Protein AF-A0A101GHA7-F1 (afdb_monomer)

Nearest PDB structures (foldseek):
  8k1t-assembly1_I  TM=8.245E-01  e=1.378E-04  Bacillus subtilis
  7zp9-assembly1_M  TM=7.687E-01  e=1.095E-04  Vibrio alginolyticus
  8k1s-assembly1_I  TM=8.436E-01  e=4.350E-04  Bacillus subtilis
  7zpo-assembly1_M  TM=7.696E-01  e=2.182E-04  Vibrio alginolyticus
  7zp9-assembly1_I  TM=7.724E-01  e=6.505E-04  Vibrio alginolyticus

Structure (mmCIF, N/CA/C/O backbone):
data_AF-A0A101GHA7-F1
#
_entry.id   AF-A0A101GHA7-F1
#
loop_
_atom_site.group_PDB
_atom_site.id
_atom_site.type_symbol
_atom_site.label_atom_id
_atom_site.label_alt_id
_atom_site.label_comp_id
_atom_site.label_asym_id
_atom_site.label_entity_id
_atom_site.label_seq_id
_atom_site.pdbx_PDB_ins_code
_atom_site.Cartn_x
_atom_site.Cartn_y
_atom_site.Cartn_z
_atom_site.occupancy
_atom_site.B_iso_or_equiv
_atom_site.auth_seq_id
_atom_site.auth_comp_id
_atom_site.auth_asym_id
_atom_site.auth_atom_id
_atom_site.pdbx_PDB_model_num
ATOM 1 N N . GLY A 1 1 ? 11.854 9.761 -31.500 1.00 61.25 1 GLY A N 1
ATOM 2 C CA . GLY A 1 1 ? 10.770 9.144 -30.710 1.00 61.25 1 GLY A CA 1
ATOM 3 C C . GLY A 1 1 ? 11.268 7.843 -30.118 1.00 61.25 1 GLY A C 1
ATOM 4 O O . GLY A 1 1 ? 11.640 6.961 -30.881 1.00 61.25 1 GLY A O 1
ATOM 5 N N . HIS A 1 2 ? 11.356 7.740 -28.792 1.00 62.50 2 HIS A N 1
ATOM 6 C CA . HIS A 1 2 ? 11.836 6.526 -28.126 1.00 62.50 2 HIS A CA 1
ATOM 7 C C . HIS A 1 2 ? 10.787 5.412 -28.251 1.00 62.50 2 HIS A C 1
ATOM 9 O O . HIS A 1 2 ? 9.652 5.575 -27.811 1.00 62.50 2 HIS A O 1
ATOM 15 N N . ARG A 1 3 ? 11.148 4.291 -28.886 1.00 71.81 3 ARG A N 1
ATOM 16 C CA . ARG A 1 3 ? 10.290 3.102 -28.975 1.00 71.81 3 ARG A CA 1
ATOM 17 C C . ARG A 1 3 ? 10.383 2.354 -27.649 1.00 71.81 3 ARG A C 1
ATOM 19 O O . ARG A 1 3 ? 11.460 1.877 -27.299 1.00 71.81 3 ARG A O 1
ATOM 26 N N . LEU A 1 4 ? 9.280 2.273 -26.908 1.00 76.69 4 LEU A N 1
ATOM 27 C CA . LEU A 1 4 ? 9.210 1.447 -25.704 1.00 76.69 4 LEU A CA 1
ATOM 28 C C . LEU A 1 4 ? 9.372 -0.028 -26.105 1.00 76.69 4 LEU A C 1
ATOM 30 O O . LEU A 1 4 ? 8.617 -0.501 -26.959 1.00 76.69 4 LEU A O 1
ATOM 34 N N . PRO A 1 5 ? 10.328 -0.767 -25.517 1.00 81.00 5 PRO A N 1
ATOM 35 C CA . PRO A 1 5 ? 10.447 -2.195 -25.756 1.00 81.00 5 PRO A CA 1
ATOM 36 C C . PRO A 1 5 ? 9.139 -2.896 -25.358 1.00 81.00 5 PRO A C 1
ATOM 38 O O . PRO A 1 5 ? 8.615 -2.629 -24.272 1.00 81.00 5 PRO A O 1
ATOM 41 N N . PRO A 1 6 ? 8.617 -3.835 -26.167 1.00 80.81 6 PRO A N 1
ATOM 42 C CA . PRO A 1 6 ? 7.368 -4.541 -25.855 1.00 80.81 6 PRO A CA 1
ATOM 43 C C . PRO A 1 6 ? 7.434 -5.302 -24.518 1.00 80.81 6 PRO A C 1
ATOM 45 O O . PRO A 1 6 ? 6.418 -5.535 -23.866 1.00 80.81 6 PRO A O 1
ATOM 48 N N . GLN A 1 7 ? 8.645 -5.632 -24.063 1.00 81.56 7 GLN A N 1
ATOM 49 C CA . GLN A 1 7 ? 8.903 -6.251 -22.764 1.00 81.56 7 GLN A CA 1
ATOM 50 C C . GLN A 1 7 ? 8.539 -5.333 -21.583 1.00 81.56 7 GLN A C 1
ATOM 52 O O . GLN A 1 7 ? 7.983 -5.809 -20.594 1.00 81.56 7 GLN A O 1
ATOM 57 N N . THR A 1 8 ? 8.792 -4.025 -21.694 1.00 83.12 8 THR A N 1
ATOM 58 C CA . THR A 1 8 ? 8.471 -3.041 -20.648 1.00 83.12 8 THR A CA 1
ATOM 59 C C . THR A 1 8 ? 6.963 -2.895 -20.481 1.00 83.12 8 THR A C 1
ATOM 61 O O . THR A 1 8 ? 6.473 -2.863 -19.356 1.00 83.12 8 THR A O 1
ATOM 64 N N . VAL A 1 9 ? 6.220 -2.888 -21.592 1.00 87.56 9 VAL A N 1
ATOM 65 C CA . VAL A 1 9 ? 4.752 -2.804 -21.583 1.00 87.56 9 VAL A CA 1
ATOM 66 C C . VAL A 1 9 ? 4.146 -4.032 -20.910 1.00 87.56 9 VAL A C 1
ATOM 68 O O . VAL A 1 9 ? 3.305 -3.896 -20.025 1.00 87.56 9 VAL A O 1
ATOM 71 N N . ARG A 1 10 ? 4.619 -5.235 -21.264 1.00 84.00 10 ARG A N 1
ATOM 72 C CA . ARG A 1 10 ? 4.135 -6.476 -20.645 1.00 84.00 10 ARG A CA 1
ATOM 73 C C . ARG A 1 10 ? 4.424 -6.510 -19.144 1.00 84.00 10 ARG A C 1
ATOM 75 O O . ARG A 1 10 ? 3.545 -6.871 -18.374 1.00 84.00 10 ARG A O 1
ATOM 82 N N . LYS A 1 11 ? 5.623 -6.089 -18.725 1.00 82.62 11 LYS A N 1
ATOM 83 C CA . LYS A 1 11 ? 6.001 -6.024 -17.306 1.00 82.62 11 LYS A CA 1
ATOM 84 C C . LYS A 1 11 ? 5.142 -5.023 -16.529 1.00 82.62 11 LYS A C 1
ATOM 86 O O . LYS A 1 11 ? 4.660 -5.362 -15.454 1.00 82.62 11 LYS A O 1
ATOM 91 N N . ALA A 1 12 ? 4.932 -3.825 -17.075 1.00 86.38 12 ALA A N 1
ATOM 92 C CA . ALA A 1 12 ? 4.066 -2.818 -16.467 1.00 86.38 12 ALA A CA 1
ATOM 93 C C . ALA A 1 12 ? 2.634 -3.344 -16.303 1.00 86.38 12 ALA A C 1
ATOM 95 O O . ALA A 1 12 ? 2.078 -3.251 -15.216 1.00 86.38 12 ALA A O 1
ATOM 96 N N . LEU A 1 13 ? 2.089 -3.988 -17.340 1.00 90.31 13 LEU A N 1
ATOM 97 C CA . LEU A 1 13 ? 0.757 -4.585 -17.300 1.00 90.31 13 LEU A CA 1
ATOM 98 C C . LEU A 1 13 ? 0.642 -5.666 -16.214 1.00 90.31 13 LEU A C 1
ATOM 100 O O . LEU A 1 13 ? -0.296 -5.644 -15.421 1.00 90.31 13 LEU A O 1
ATOM 104 N N . THR A 1 14 ? 1.607 -6.589 -16.144 1.00 88.12 14 THR A N 1
ATOM 105 C CA . THR A 1 14 ? 1.645 -7.626 -15.102 1.00 88.12 14 THR A CA 1
ATOM 106 C C . THR A 1 14 ? 1.677 -7.016 -13.704 1.00 88.12 14 THR A C 1
ATOM 108 O O . THR A 1 14 ? 0.931 -7.461 -12.837 1.00 88.12 14 THR A O 1
ATOM 111 N N . LEU A 1 15 ? 2.494 -5.979 -13.488 1.00 87.62 15 LEU A N 1
ATOM 112 C CA . LEU A 1 15 ? 2.541 -5.265 -12.213 1.00 87.62 15 LEU A CA 1
ATOM 113 C C . LEU A 1 15 ? 1.191 -4.632 -11.884 1.00 87.62 15 LEU A C 1
ATOM 115 O O . LEU A 1 15 ? 0.700 -4.824 -10.778 1.00 87.62 15 LEU A O 1
ATOM 119 N N . THR A 1 16 ? 0.569 -3.930 -12.832 1.00 88.69 16 THR A N 1
ATOM 120 C CA . THR A 1 16 ? -0.740 -3.301 -12.625 1.00 88.69 16 THR A CA 1
ATOM 121 C C . THR A 1 16 ? -1.784 -4.313 -12.165 1.00 88.69 16 THR A C 1
ATOM 123 O O . THR A 1 16 ? -2.443 -4.079 -11.155 1.00 88.69 16 THR A O 1
ATOM 126 N N . PHE A 1 17 ? -1.904 -5.457 -12.846 1.00 91.69 17 PHE A N 1
ATOM 127 C CA . PHE A 1 17 ? -2.839 -6.507 -12.432 1.00 91.69 17 PHE A CA 1
ATOM 128 C C . PHE A 1 17 ? -2.518 -7.067 -11.047 1.00 91.69 17 PHE A C 1
ATOM 130 O O . PHE A 1 17 ? -3.432 -7.277 -10.252 1.00 91.69 17 PHE A O 1
ATOM 137 N N . LEU A 1 18 ? -1.234 -7.271 -10.747 1.00 89.19 18 LEU A N 1
ATOM 138 C CA . LEU A 1 18 ? -0.792 -7.774 -9.452 1.00 89.19 18 LEU A CA 1
ATOM 139 C C . LEU A 1 18 ? -1.182 -6.800 -8.332 1.00 89.19 18 LEU A C 1
ATOM 141 O O . LEU A 1 18 ? -1.844 -7.209 -7.386 1.00 89.19 18 LEU A O 1
ATOM 145 N N . TYR A 1 19 ? -0.871 -5.508 -8.475 1.00 88.31 19 TYR A N 1
ATOM 146 C CA . TYR A 1 19 ? -1.236 -4.483 -7.493 1.00 88.31 19 TYR A CA 1
ATOM 147 C C . TYR A 1 19 ? -2.751 -4.373 -7.298 1.00 88.31 19 TYR A C 1
ATOM 149 O O . TYR A 1 19 ? -3.210 -4.340 -6.160 1.00 88.31 19 TYR A O 1
ATOM 157 N N . VAL A 1 20 ? -3.536 -4.366 -8.381 1.00 90.44 20 VAL A N 1
ATOM 158 C CA . VAL A 1 20 ? -5.007 -4.335 -8.289 1.00 90.44 20 VAL A CA 1
ATOM 159 C C . VAL A 1 20 ? -5.535 -5.563 -7.543 1.00 90.44 20 VAL A C 1
ATOM 161 O O . VAL A 1 20 ? -6.389 -5.423 -6.669 1.00 90.44 20 VAL A O 1
ATOM 164 N N . GLY A 1 21 ? -4.997 -6.752 -7.829 1.00 90.69 21 GLY A N 1
ATOM 165 C CA . GLY A 1 21 ? -5.346 -7.979 -7.112 1.00 90.69 21 GLY A CA 1
ATOM 166 C C . GLY A 1 21 ? -5.046 -7.886 -5.615 1.00 90.69 21 GLY A C 1
ATOM 167 O O . GLY A 1 21 ? -5.899 -8.229 -4.797 1.00 90.69 21 GLY A O 1
ATOM 168 N N . THR A 1 22 ? -3.880 -7.353 -5.242 1.00 88.81 22 THR A N 1
ATOM 169 C CA . THR A 1 22 ? -3.498 -7.168 -3.836 1.00 88.81 22 THR A CA 1
ATOM 170 C C . THR A 1 22 ? -4.408 -6.171 -3.116 1.00 88.81 22 THR A C 1
ATOM 172 O O . THR A 1 22 ? -4.808 -6.441 -1.983 1.00 88.81 22 THR A O 1
ATOM 175 N N . ILE A 1 23 ? -4.784 -5.055 -3.761 1.00 90.44 23 ILE A N 1
ATOM 176 C CA . ILE A 1 23 ? -5.740 -4.075 -3.206 1.00 90.44 23 ILE A CA 1
ATOM 177 C C . ILE A 1 23 ? -7.070 -4.759 -2.912 1.00 90.44 23 ILE A C 1
ATOM 179 O O . ILE A 1 23 ? -7.572 -4.676 -1.796 1.00 90.44 23 ILE A O 1
ATOM 183 N N . LEU A 1 24 ? -7.638 -5.454 -3.899 1.00 91.38 24 LEU A N 1
ATOM 184 C CA . LEU A 1 24 ? -8.947 -6.085 -3.746 1.00 91.38 24 LEU A CA 1
ATOM 185 C C . LEU A 1 24 ? -8.922 -7.195 -2.689 1.00 91.38 24 LEU A C 1
ATOM 187 O O . LEU A 1 24 ? -9.819 -7.254 -1.853 1.00 91.38 24 LEU A O 1
ATOM 191 N N . GLY A 1 25 ? -7.885 -8.037 -2.686 1.00 90.12 25 GLY A N 1
ATOM 192 C CA . GLY A 1 25 ? -7.745 -9.123 -1.716 1.00 90.12 25 GLY A CA 1
ATOM 193 C C . GLY A 1 25 ? -7.604 -8.617 -0.281 1.00 90.12 25 GLY A C 1
ATOM 194 O O . GLY A 1 25 ? -8.298 -9.092 0.615 1.00 90.12 25 GLY A O 1
ATOM 195 N N . SER A 1 26 ? -6.751 -7.615 -0.060 1.00 87.56 26 SER A N 1
ATOM 196 C CA . SER A 1 26 ? -6.566 -7.038 1.275 1.00 87.56 26 SER A CA 1
ATOM 197 C C . SER A 1 26 ? -7.776 -6.228 1.743 1.00 87.56 26 SER A C 1
ATOM 199 O O . SER A 1 26 ? -8.185 -6.390 2.890 1.00 87.56 26 SER A O 1
ATOM 201 N N . ALA A 1 27 ? -8.411 -5.443 0.865 1.00 89.31 27 ALA A N 1
ATOM 202 C CA . ALA A 1 27 ? -9.653 -4.738 1.184 1.00 89.31 27 ALA A CA 1
ATOM 203 C C . ALA A 1 27 ? -10.781 -5.708 1.563 1.00 89.31 27 ALA A C 1
ATOM 205 O O . ALA A 1 27 ? -11.518 -5.44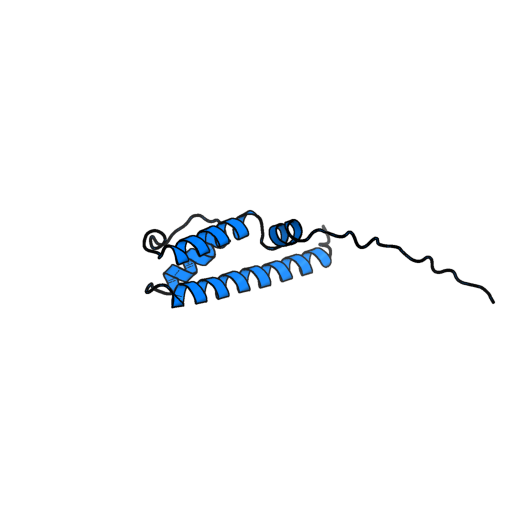2 2.508 1.00 89.31 27 ALA A O 1
ATOM 206 N N . PHE A 1 28 ? -10.889 -6.853 0.882 1.00 89.06 28 PHE A N 1
ATOM 207 C CA . PHE A 1 28 ? -11.868 -7.885 1.221 1.00 89.06 28 PHE A CA 1
ATOM 208 C C . PHE A 1 28 ? -11.595 -8.517 2.594 1.00 89.06 28 PHE A C 1
ATOM 210 O O . PHE A 1 28 ? -12.505 -8.626 3.410 1.00 89.06 28 PHE A O 1
ATOM 217 N N . ILE A 1 29 ? -10.338 -8.873 2.885 1.00 87.00 29 ILE A N 1
ATOM 218 C CA . ILE A 1 29 ? -9.935 -9.433 4.187 1.00 87.00 29 ILE A CA 1
ATOM 219 C C . ILE A 1 29 ? -10.210 -8.442 5.327 1.00 87.00 29 ILE A C 1
ATOM 221 O O . ILE A 1 29 ? -10.803 -8.814 6.341 1.00 87.00 29 ILE A O 1
ATOM 225 N N . LEU A 1 30 ? -9.813 -7.179 5.159 1.00 85.56 30 LEU A N 1
ATOM 226 C CA . LEU A 1 30 ? -10.035 -6.128 6.153 1.00 85.56 30 LEU A CA 1
ATOM 227 C C . LEU A 1 30 ? -11.526 -5.835 6.341 1.00 85.56 30 LEU A C 1
ATOM 229 O O . LEU A 1 30 ? -11.969 -5.708 7.473 1.00 85.56 30 LEU A O 1
ATOM 233 N N . SER A 1 31 ? -12.315 -5.823 5.264 1.00 85.00 31 SER A N 1
ATOM 234 C CA . SER A 1 31 ? -13.766 -5.618 5.347 1.00 85.00 31 SER A CA 1
ATOM 235 C C . SER A 1 31 ? -14.510 -6.759 6.050 1.00 85.00 31 SER A C 1
ATOM 237 O O . SER A 1 31 ? -15.618 -6.537 6.526 1.00 85.00 31 SER A O 1
ATOM 239 N N . LEU A 1 32 ? -13.948 -7.972 6.087 1.00 82.38 32 LEU A N 1
ATOM 240 C CA . LEU A 1 32 ? -14.503 -9.088 6.861 1.00 82.38 32 LEU A CA 1
ATOM 241 C C . LEU A 1 32 ? -14.067 -9.064 8.329 1.00 82.38 32 LEU A C 1
ATOM 243 O O . LEU A 1 32 ? -14.774 -9.587 9.186 1.00 82.38 32 LEU A O 1
ATOM 247 N N . THR A 1 33 ? -12.890 -8.503 8.606 1.00 80.19 33 THR A N 1
ATOM 248 C CA . THR A 1 33 ? -12.282 -8.507 9.945 1.00 80.19 33 THR A CA 1
ATOM 249 C C . THR A 1 33 ? -12.712 -7.292 10.768 1.00 80.19 33 THR A C 1
ATOM 251 O O . THR A 1 33 ? -12.799 -7.383 11.990 1.00 80.19 33 THR A O 1
ATOM 254 N N . GLU A 1 34 ? -12.999 -6.168 10.111 1.00 78.38 34 GLU A N 1
ATOM 255 C CA . GLU A 1 34 ? -13.292 -4.889 10.752 1.00 78.38 34 GLU A CA 1
ATOM 256 C C . GLU A 1 34 ? -14.732 -4.419 10.481 1.00 78.38 34 GLU A C 1
ATOM 258 O O . GLU A 1 34 ? -15.175 -4.435 9.330 1.00 78.38 34 GLU A O 1
ATOM 263 N N . PRO A 1 35 ? -15.460 -3.913 11.492 1.00 74.00 35 PRO A N 1
ATOM 264 C CA . PRO A 1 35 ? -16.826 -3.410 11.346 1.00 74.00 35 PRO A CA 1
ATOM 265 C C . PRO A 1 35 ? -16.879 -1.953 10.831 1.00 74.00 35 PRO A C 1
ATOM 267 O O . PRO A 1 35 ? -17.710 -1.166 11.283 1.00 74.00 35 PRO A O 1
ATOM 270 N N . PHE A 1 36 ? -15.988 -1.565 9.912 1.00 78.06 36 PHE A N 1
ATOM 271 C CA . PHE A 1 36 ? -15.934 -0.208 9.345 1.00 78.06 36 PHE A CA 1
ATOM 272 C C . PHE A 1 36 ? -16.589 -0.123 7.963 1.00 78.06 36 PHE A C 1
ATOM 274 O O . PHE A 1 36 ? -16.796 -1.124 7.278 1.00 78.06 36 PHE A O 1
ATOM 281 N N . ASP A 1 37 ? -16.892 1.104 7.530 1.00 83.50 37 ASP A N 1
ATOM 282 C CA . ASP A 1 37 ? -17.431 1.344 6.194 1.00 83.50 37 ASP A CA 1
ATOM 283 C C . ASP A 1 37 ? -16.431 0.926 5.103 1.00 83.50 37 ASP A C 1
ATOM 285 O O . ASP A 1 37 ? -15.244 1.275 5.140 1.00 83.50 37 ASP A O 1
ATOM 289 N N . PHE A 1 38 ? -16.930 0.219 4.086 1.00 81.81 38 PHE A N 1
ATOM 290 C CA . PHE A 1 38 ? -16.108 -0.341 3.012 1.00 81.81 38 PHE A CA 1
ATOM 291 C C . PHE A 1 38 ? -15.315 0.741 2.267 1.00 81.81 38 PHE A C 1
ATOM 293 O O . PHE A 1 38 ? -14.172 0.509 1.872 1.00 81.81 38 PHE A O 1
ATOM 300 N N . ARG A 1 39 ? -15.884 1.945 2.095 1.00 83.88 39 ARG A N 1
ATOM 301 C CA . ARG A 1 39 ? -15.176 3.058 1.440 1.00 83.88 39 ARG A CA 1
ATOM 302 C C . ARG A 1 39 ? -13.950 3.504 2.226 1.00 83.88 39 ARG A C 1
ATOM 304 O O . ARG A 1 39 ? -12.927 3.782 1.606 1.00 83.88 39 ARG A O 1
ATOM 311 N N . GLY A 1 40 ? -14.052 3.557 3.554 1.00 83.38 40 GLY A N 1
ATOM 312 C CA . GLY A 1 40 ? -12.933 3.902 4.427 1.00 83.38 40 GLY A CA 1
ATOM 313 C C . GLY A 1 40 ? -11.824 2.860 4.334 1.00 83.38 40 GLY A C 1
ATOM 314 O O . GLY A 1 40 ? -10.686 3.193 4.020 1.00 83.38 40 GLY A O 1
ATOM 315 N N . VAL A 1 41 ? -12.174 1.579 4.480 1.00 86.19 41 VAL A N 1
ATOM 316 C CA . VAL A 1 41 ? -11.212 0.466 4.374 1.00 86.19 41 VAL A CA 1
ATOM 317 C C . VAL A 1 41 ? -10.525 0.440 3.006 1.00 86.19 41 VAL A C 1
ATOM 319 O O . VAL A 1 41 ? -9.305 0.309 2.923 1.00 86.19 41 VAL A O 1
ATOM 322 N N . PHE A 1 42 ? -11.284 0.605 1.921 1.00 87.56 42 PHE A N 1
ATOM 323 C CA . PHE A 1 42 ? -10.721 0.637 0.574 1.00 87.56 42 PHE A CA 1
ATOM 324 C C . PHE A 1 42 ? -9.753 1.814 0.386 1.00 87.56 42 PHE A C 1
ATOM 326 O O . PHE A 1 42 ? -8.678 1.636 -0.187 1.00 87.56 42 PHE A O 1
ATOM 333 N N . PHE A 1 43 ? -10.095 3.000 0.901 1.00 87.81 43 PHE A N 1
ATOM 334 C CA . PHE A 1 43 ? -9.216 4.169 0.847 1.00 87.81 43 PHE A CA 1
ATOM 335 C C . PHE A 1 43 ? -7.906 3.941 1.615 1.00 87.81 43 PHE A C 1
ATOM 337 O O . PHE A 1 43 ? -6.833 4.226 1.081 1.00 87.81 43 PHE A O 1
ATOM 344 N N . GLU A 1 44 ? -7.975 3.359 2.816 1.00 87.56 44 GLU A N 1
ATOM 345 C CA . GLU A 1 44 ? -6.797 2.999 3.619 1.00 87.56 44 GLU A CA 1
ATOM 346 C C . GLU A 1 44 ? -5.881 2.017 2.884 1.00 87.56 44 GLU A C 1
ATOM 348 O O . GLU A 1 44 ? -4.677 2.245 2.783 1.00 87.56 44 GLU A O 1
ATOM 353 N N . VAL A 1 45 ? -6.442 0.946 2.318 1.00 89.00 45 VAL A N 1
ATOM 354 C CA . VAL A 1 45 ? -5.673 -0.080 1.600 1.00 89.00 45 VAL A CA 1
ATOM 355 C C . VAL A 1 45 ? -4.968 0.504 0.376 1.00 89.00 45 VAL A C 1
ATOM 357 O O . VAL A 1 45 ? -3.781 0.244 0.161 1.00 89.00 45 VAL A O 1
ATOM 360 N N . VAL A 1 46 ? -5.674 1.315 -0.418 1.00 88.75 46 VAL A N 1
ATOM 361 C CA . VAL A 1 46 ? -5.101 1.971 -1.603 1.00 88.75 46 VAL A CA 1
ATOM 362 C C . VAL A 1 46 ? -4.006 2.962 -1.199 1.00 88.75 46 VAL A C 1
ATOM 364 O O . VAL A 1 46 ? -2.938 2.979 -1.814 1.00 88.75 46 VAL A O 1
ATOM 367 N N . SER A 1 47 ? -4.237 3.758 -0.151 1.00 87.94 47 SER A N 1
ATOM 368 C CA . SER A 1 47 ? -3.259 4.721 0.362 1.00 87.94 47 SER A CA 1
ATOM 369 C C . SER A 1 47 ? -2.009 4.037 0.925 1.00 87.94 47 SER A C 1
ATOM 371 O O . SER A 1 47 ? -0.890 4.460 0.623 1.00 87.94 47 SER A O 1
ATOM 373 N N . ALA A 1 48 ? -2.181 2.946 1.677 1.00 88.06 48 ALA A N 1
ATOM 374 C CA . ALA A 1 48 ? -1.091 2.154 2.235 1.00 88.06 48 ALA A CA 1
ATOM 375 C C . ALA A 1 48 ? -0.235 1.525 1.131 1.00 88.06 48 ALA A C 1
ATOM 377 O O . ALA A 1 48 ? 0.983 1.696 1.130 1.00 88.06 48 ALA A O 1
ATOM 378 N N . LEU A 1 49 ? -0.861 0.876 0.144 1.00 87.31 49 LEU A N 1
ATOM 379 C CA . LEU A 1 49 ? -0.141 0.257 -0.970 1.00 87.31 49 LEU A CA 1
ATOM 380 C C . LEU A 1 49 ? 0.534 1.291 -1.883 1.00 87.31 49 LEU A C 1
ATOM 382 O O . LEU A 1 49 ? 1.610 1.037 -2.414 1.00 87.31 49 LEU A O 1
ATOM 386 N N . GLY A 1 50 ? -0.073 2.464 -2.061 1.00 83.81 50 GLY A N 1
ATOM 387 C CA . GLY A 1 50 ? 0.535 3.582 -2.784 1.00 83.81 50 GLY A CA 1
ATOM 388 C C . GLY A 1 50 ? 1.573 4.359 -1.968 1.00 83.81 50 GLY A C 1
ATOM 389 O O . GLY A 1 50 ? 2.245 5.231 -2.515 1.00 83.81 50 GLY A O 1
ATOM 390 N N . THR A 1 51 ? 1.722 4.072 -0.669 1.00 85.25 51 THR A N 1
ATOM 391 C CA . THR A 1 51 ? 2.530 4.850 0.288 1.00 85.25 51 THR A CA 1
ATOM 392 C C . THR A 1 51 ? 2.211 6.351 0.273 1.00 85.25 51 THR A C 1
ATOM 394 O O . THR A 1 51 ? 3.094 7.190 0.431 1.00 85.25 51 THR A O 1
ATOM 397 N N . VAL A 1 52 ? 0.936 6.696 0.061 1.00 83.69 52 VAL A N 1
ATOM 398 C CA . VAL A 1 52 ? 0.468 8.090 -0.044 1.00 83.69 52 VAL A CA 1
ATOM 399 C C . VAL A 1 52 ? 0.455 8.767 1.330 1.00 83.69 52 VAL A C 1
ATOM 401 O O . VAL A 1 52 ? 0.621 9.979 1.426 1.00 83.69 52 VAL A O 1
ATOM 404 N N . GLY A 1 53 ? 0.291 7.984 2.402 1.00 77.00 53 GLY A N 1
ATOM 405 C CA . GLY A 1 53 ? 0.315 8.476 3.784 1.00 77.00 53 GLY A CA 1
ATOM 406 C C . GLY A 1 53 ? -0.953 9.224 4.203 1.00 77.00 53 GLY A C 1
ATOM 407 O O . GLY A 1 53 ? -0.977 9.829 5.271 1.00 77.00 53 GLY A O 1
ATOM 408 N N . LEU A 1 54 ? -2.005 9.185 3.380 1.00 77.38 54 LEU A N 1
ATOM 409 C CA . LEU A 1 54 ? -3.318 9.726 3.721 1.00 77.38 54 LEU A CA 1
ATOM 410 C C . LEU A 1 54 ? -4.159 8.660 4.419 1.00 77.38 54 LEU A C 1
ATOM 412 O O . LEU A 1 54 ? -4.152 7.499 4.021 1.00 77.38 54 LEU A O 1
ATOM 416 N N . SER A 1 55 ? -4.906 9.073 5.433 1.00 75.81 55 SER A N 1
ATOM 417 C CA . SER A 1 55 ? -5.806 8.210 6.184 1.00 75.81 55 SER A CA 1
ATOM 418 C C . SER A 1 55 ? -7.155 8.902 6.328 1.00 75.81 55 SER A C 1
ATOM 420 O O . SER A 1 55 ? -7.237 10.115 6.516 1.00 75.81 55 SER A O 1
ATOM 422 N N . THR A 1 56 ? -8.213 8.110 6.258 1.00 73.81 56 THR A N 1
ATOM 423 C CA . THR A 1 56 ? -9.586 8.481 6.614 1.00 73.81 56 THR A CA 1
ATOM 424 C C . THR A 1 56 ? -9.791 8.614 8.130 1.00 73.81 56 THR A C 1
ATOM 426 O O . THR A 1 56 ? -10.896 8.913 8.568 1.00 73.81 56 THR A O 1
ATOM 429 N N . GLY A 1 57 ? -8.742 8.411 8.937 1.00 69.94 57 GLY A N 1
ATOM 430 C CA . GLY A 1 57 ? -8.763 8.478 10.403 1.00 69.94 5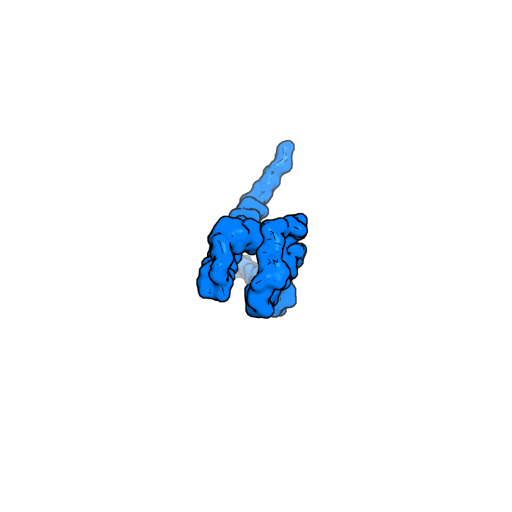7 GLY A CA 1
ATOM 431 C C . GLY A 1 57 ? -9.025 7.131 11.078 1.00 69.94 57 GLY A C 1
ATOM 432 O O . GLY A 1 57 ? -8.915 7.024 12.294 1.00 69.94 57 GLY A O 1
ATOM 433 N N . ILE A 1 58 ? -9.313 6.091 10.294 1.00 69.31 58 ILE A N 1
ATOM 434 C CA . ILE A 1 58 ? -9.728 4.773 10.791 1.00 69.31 58 ILE A CA 1
ATOM 435 C C . ILE A 1 58 ? -8.507 3.918 11.186 1.00 69.31 58 ILE A C 1
ATOM 437 O O . ILE A 1 58 ? -8.620 3.026 12.019 1.00 69.31 58 ILE A O 1
ATOM 441 N N . THR A 1 59 ? -7.302 4.234 10.684 1.00 66.56 59 THR A N 1
ATOM 442 C CA . THR A 1 59 ? -6.047 3.489 10.938 1.00 66.56 59 THR A CA 1
ATOM 443 C C . THR A 1 59 ? -5.742 3.275 12.427 1.00 66.56 59 THR A C 1
ATOM 445 O O . THR A 1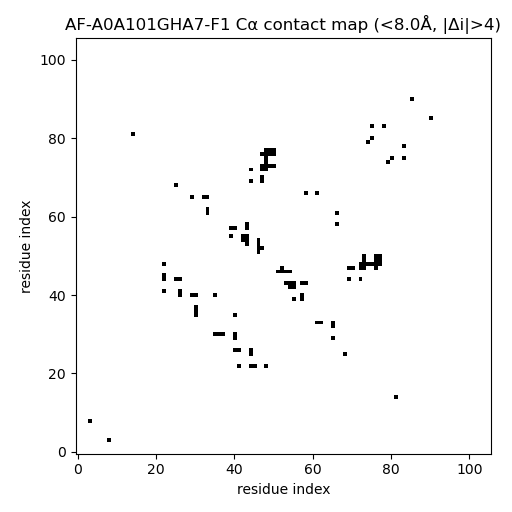 59 ? -5.146 2.263 12.799 1.00 66.56 59 THR A O 1
ATOM 448 N N . GLY A 1 60 ? -6.138 4.217 13.290 1.00 65.06 60 GLY A N 1
ATOM 449 C CA . GLY A 1 60 ? -5.931 4.125 14.739 1.00 65.06 60 GLY A CA 1
ATOM 450 C C . GLY A 1 60 ? -6.858 3.123 15.433 1.00 65.06 60 GLY A C 1
ATOM 451 O O . GLY A 1 60 ? -6.438 2.475 16.395 1.00 65.06 60 GLY A O 1
ATOM 452 N N . GLU A 1 61 ? -8.072 2.955 14.907 1.00 70.75 61 GLU A N 1
ATOM 453 C CA . GLU A 1 61 ? -9.138 2.124 15.478 1.00 70.75 61 GLU A CA 1
ATOM 454 C C . GLU A 1 61 ? -9.152 0.691 14.928 1.00 70.75 61 GLU A C 1
ATOM 456 O O . GLU A 1 61 ? -9.889 -0.145 15.441 1.00 70.75 61 GLU A O 1
ATOM 461 N N . LEU A 1 62 ? -8.310 0.380 13.934 1.00 74.25 62 LEU A N 1
ATOM 462 C CA . LEU A 1 62 ? -8.136 -0.992 13.449 1.00 74.25 62 LEU A CA 1
ATOM 463 C C . LEU A 1 62 ? -7.619 -1.927 14.552 1.00 74.25 62 LEU A C 1
ATOM 465 O O . LEU A 1 62 ? -6.757 -1.553 15.363 1.00 74.25 62 LEU A O 1
ATOM 469 N N . SER A 1 63 ? -8.074 -3.180 14.491 1.00 78.50 63 SER A N 1
ATOM 470 C CA . SER A 1 63 ? -7.524 -4.305 15.243 1.00 78.50 63 SER A CA 1
ATOM 471 C C . SER A 1 63 ? -6.024 -4.455 14.987 1.00 78.50 63 SER A C 1
ATOM 473 O O . SER A 1 63 ? -5.512 -4.114 13.914 1.00 78.50 63 SER A O 1
ATOM 475 N N . ASP A 1 64 ? -5.306 -5.035 15.948 1.00 81.31 64 ASP A N 1
ATOM 476 C CA . ASP A 1 64 ? -3.870 -5.318 15.828 1.00 81.31 64 ASP A CA 1
ATOM 477 C C . ASP A 1 64 ? -3.553 -6.143 14.570 1.00 81.31 64 ASP A C 1
ATOM 479 O O . ASP A 1 64 ? -2.536 -5.926 13.908 1.00 81.31 64 ASP A O 1
ATOM 483 N N . THR A 1 65 ? -4.474 -7.030 14.177 1.00 81.00 65 THR A N 1
ATOM 484 C CA . THR A 1 65 ? -4.351 -7.819 12.941 1.00 81.00 65 THR A CA 1
ATOM 485 C C . THR A 1 65 ? -4.487 -6.941 11.693 1.00 81.00 65 THR A C 1
ATOM 487 O O . THR A 1 65 ? -3.693 -7.067 10.760 1.00 81.00 65 THR A O 1
ATOM 490 N N . GLY A 1 66 ? -5.446 -6.011 11.674 1.00 83.62 66 GLY A N 1
ATOM 491 C CA . GLY A 1 66 ? -5.637 -5.077 10.562 1.00 83.62 66 GLY A CA 1
ATOM 492 C C . GLY A 1 66 ?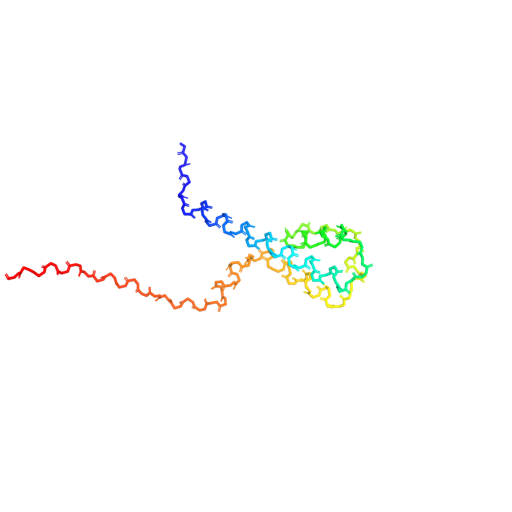 -4.455 -4.117 10.395 1.00 83.62 66 GLY A C 1
ATOM 493 O O . GLY A 1 66 ? -3.992 -3.878 9.276 1.00 83.62 66 GLY A O 1
ATOM 494 N N . LYS A 1 67 ? -3.888 -3.642 11.510 1.00 84.19 67 LYS A N 1
ATOM 495 C CA . LYS A 1 67 ? -2.664 -2.825 11.520 1.00 84.19 67 LYS A CA 1
ATOM 496 C C . LYS A 1 67 ? -1.469 -3.581 10.945 1.00 84.19 67 LYS A C 1
ATOM 498 O O . LYS A 1 67 ? -0.735 -3.015 10.135 1.00 84.19 67 LYS A O 1
ATOM 503 N N . LEU A 1 68 ? -1.298 -4.859 11.293 1.00 86.06 68 LEU A N 1
ATOM 504 C CA . LEU A 1 68 ? -0.236 -5.699 10.732 1.00 86.06 68 LEU A CA 1
ATOM 505 C C . LEU A 1 68 ? -0.348 -5.802 9.200 1.00 86.06 68 LEU A C 1
ATOM 507 O O . LEU A 1 68 ? 0.648 -5.651 8.492 1.00 86.06 68 LEU A O 1
ATOM 511 N N . ILE A 1 69 ? -1.565 -6.001 8.682 1.00 87.06 69 ILE A N 1
ATOM 512 C CA . ILE A 1 69 ? -1.827 -6.069 7.237 1.00 87.06 69 ILE A CA 1
ATOM 513 C C . ILE A 1 69 ? -1.472 -4.740 6.555 1.00 87.06 69 ILE A C 1
ATOM 515 O O . ILE A 1 69 ? -0.804 -4.748 5.521 1.00 87.06 69 ILE A O 1
ATOM 519 N N . LEU A 1 70 ? -1.857 -3.596 7.134 1.00 87.94 70 LEU A N 1
ATOM 520 C CA . LEU A 1 70 ? -1.511 -2.279 6.585 1.00 87.94 70 LEU A CA 1
ATOM 521 C C . LEU A 1 70 ? 0.001 -2.024 6.570 1.00 87.94 70 LEU A C 1
ATOM 523 O O . LEU A 1 70 ? 0.516 -1.510 5.577 1.00 87.94 70 LEU A O 1
ATOM 527 N N . ILE A 1 71 ? 0.728 -2.422 7.617 1.00 87.12 71 ILE A N 1
ATOM 528 C CA . ILE A 1 71 ? 2.195 -2.304 7.661 1.00 87.12 71 ILE A CA 1
ATOM 529 C C . ILE A 1 71 ? 2.833 -3.122 6.529 1.00 87.12 71 ILE A C 1
ATOM 531 O O . ILE A 1 71 ? 3.712 -2.620 5.823 1.00 87.12 71 ILE A O 1
ATOM 535 N N . LEU A 1 72 ? 2.363 -4.354 6.303 1.00 86.50 72 LEU A N 1
ATOM 536 C CA . LEU A 1 72 ? 2.832 -5.193 5.195 1.00 86.50 72 LEU A CA 1
ATOM 537 C C . LEU A 1 72 ? 2.514 -4.571 3.829 1.00 86.50 72 LEU A C 1
ATOM 539 O O . LEU A 1 72 ? 3.373 -4.563 2.946 1.00 86.50 72 LEU A O 1
ATOM 543 N N . LEU A 1 73 ? 1.319 -3.996 3.659 1.00 87.62 73 LEU A N 1
ATOM 544 C CA . LEU A 1 73 ? 0.930 -3.287 2.436 1.00 87.62 73 LEU A CA 1
ATOM 545 C C . LEU A 1 73 ? 1.823 -2.071 2.163 1.00 87.62 73 LEU A C 1
ATOM 547 O O . LEU A 1 73 ? 2.248 -1.888 1.024 1.00 87.62 73 LEU A O 1
ATOM 551 N N . MET A 1 74 ? 2.162 -1.278 3.185 1.00 88.44 74 MET A N 1
ATOM 552 C CA . MET A 1 74 ? 3.089 -0.146 3.048 1.00 88.44 74 MET A CA 1
ATOM 553 C C . MET A 1 74 ? 4.496 -0.600 2.657 1.00 88.44 74 MET A C 1
ATOM 555 O O . MET A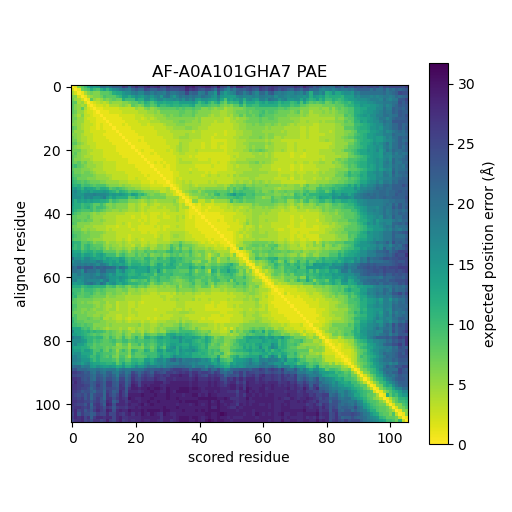 1 74 ? 5.133 0.007 1.791 1.00 88.44 74 MET A O 1
ATOM 559 N N . PHE A 1 75 ? 4.976 -1.692 3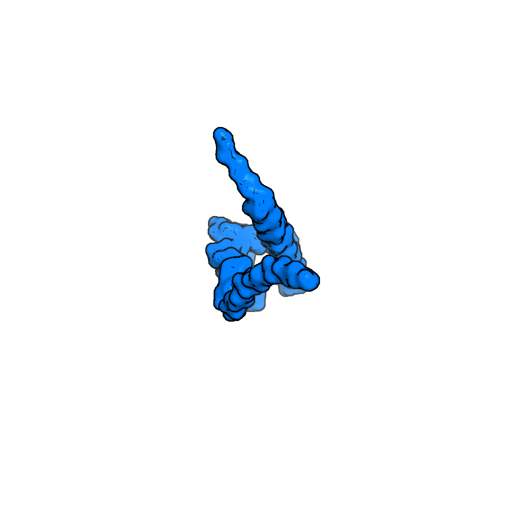.256 1.00 85.06 75 PHE A N 1
ATOM 560 C CA . PHE A 1 75 ? 6.279 -2.256 2.921 1.00 85.06 75 PHE A CA 1
ATOM 561 C C . PHE A 1 75 ? 6.321 -2.746 1.466 1.00 85.06 75 PHE A C 1
ATOM 563 O O . PHE A 1 75 ? 7.231 -2.392 0.710 1.00 85.06 75 PHE A O 1
ATOM 570 N N . TRP A 1 76 ? 5.294 -3.480 1.031 1.00 85.88 76 TRP A N 1
ATOM 571 C CA . TRP A 1 76 ? 5.159 -3.926 -0.356 1.00 85.88 76 TRP A CA 1
ATOM 572 C C . TRP A 1 76 ? 4.946 -2.790 -1.354 1.00 85.88 76 TRP A C 1
ATOM 574 O O . TRP A 1 76 ? 5.451 -2.869 -2.476 1.00 85.88 76 TRP A O 1
ATOM 584 N N . GLY A 1 77 ? 4.238 -1.736 -0.956 1.00 83.31 77 GLY A N 1
ATOM 585 C CA . GLY A 1 77 ? 4.062 -0.520 -1.737 1.00 83.31 77 GLY A CA 1
ATOM 586 C C . GLY A 1 77 ? 5.383 0.194 -2.008 1.00 83.31 77 GLY A C 1
ATOM 587 O O . GLY A 1 77 ? 5.677 0.547 -3.150 1.00 83.31 77 GLY A O 1
ATOM 588 N N . ARG A 1 78 ? 6.225 0.337 -0.973 1.00 82.00 78 ARG A N 1
ATOM 589 C CA . ARG A 1 78 ? 7.511 1.041 -1.070 1.00 82.00 78 ARG A CA 1
ATOM 590 C C . ARG A 1 78 ? 8.602 0.241 -1.783 1.00 82.00 78 ARG A C 1
ATOM 592 O O . ARG A 1 78 ? 9.314 0.802 -2.609 1.00 82.00 78 ARG A O 1
ATOM 599 N N . VAL A 1 79 ? 8.775 -1.035 -1.430 1.00 80.88 79 VAL A N 1
ATOM 600 C CA . VAL A 1 79 ? 9.844 -1.907 -1.967 1.00 80.88 79 VAL A CA 1
ATOM 601 C C . VAL A 1 79 ? 9.464 -2.473 -3.342 1.00 80.88 79 VAL A C 1
ATOM 603 O O . VAL A 1 79 ? 10.323 -2.733 -4.187 1.00 80.88 79 VAL A O 1
ATOM 606 N N . GLY A 1 80 ? 8.164 -2.625 -3.582 1.00 78.00 80 GLY A N 1
ATOM 607 C CA . GLY A 1 80 ? 7.602 -3.307 -4.734 1.00 78.00 80 GLY A CA 1
ATOM 608 C C . GLY A 1 80 ? 7.502 -4.809 -4.491 1.00 78.00 80 GLY A C 1
ATOM 609 O O . GLY A 1 80 ? 8.512 -5.473 -4.263 1.00 78.00 80 GLY A O 1
ATOM 610 N N . ILE A 1 81 ? 6.285 -5.360 -4.588 1.00 73.88 81 ILE A N 1
ATOM 611 C CA . ILE A 1 81 ? 6.001 -6.796 -4.379 1.00 73.88 81 ILE A CA 1
ATOM 612 C C . ILE A 1 81 ? 6.955 -7.666 -5.197 1.00 73.88 81 ILE A C 1
ATOM 614 O O . ILE A 1 81 ? 7.507 -8.639 -4.699 1.00 73.88 81 ILE A O 1
ATOM 618 N N . VAL A 1 82 ? 7.196 -7.277 -6.447 1.00 73.19 82 VAL A N 1
ATOM 619 C CA . VAL A 1 82 ? 8.058 -8.035 -7.351 1.00 73.19 82 VAL A CA 1
ATOM 620 C C . VAL A 1 82 ? 9.520 -7.978 -6.913 1.00 73.19 82 VAL A C 1
ATOM 622 O O . VAL A 1 82 ? 10.158 -9.019 -6.878 1.00 73.19 82 VAL A O 1
ATOM 625 N N . THR A 1 83 ? 10.046 -6.820 -6.507 1.00 77.06 83 THR A N 1
ATOM 626 C CA . THR A 1 83 ? 11.422 -6.705 -5.988 1.00 77.06 83 THR A CA 1
ATOM 627 C C . THR A 1 83 ? 11.612 -7.528 -4.719 1.00 77.06 83 THR A C 1
ATOM 629 O O . THR A 1 83 ? 12.619 -8.212 -4.579 1.00 77.06 83 THR A O 1
ATOM 632 N N . PHE A 1 84 ? 10.631 -7.499 -3.814 1.00 72.75 84 PHE A N 1
ATOM 633 C CA . PHE A 1 84 ? 10.654 -8.292 -2.588 1.00 72.75 84 PHE A CA 1
ATOM 634 C C . PHE A 1 84 ? 10.665 -9.797 -2.886 1.00 72.75 84 PHE A C 1
ATOM 636 O O . PHE A 1 84 ? 11.493 -10.530 -2.355 1.00 72.75 84 PHE A O 1
ATOM 643 N N . VAL A 1 85 ? 9.792 -10.242 -3.795 1.00 74.56 85 VAL A N 1
ATOM 644 C CA . VAL A 1 85 ? 9.721 -11.639 -4.237 1.00 74.56 85 VAL A CA 1
ATOM 645 C C . VAL A 1 85 ? 11.029 -12.060 -4.913 1.00 74.56 85 VAL A C 1
ATOM 647 O O . VAL A 1 85 ? 11.581 -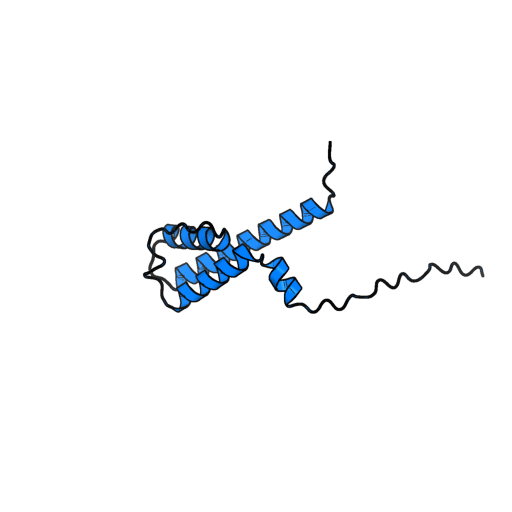13.088 -4.545 1.00 74.56 85 VAL A O 1
ATOM 650 N N . TYR A 1 86 ? 11.587 -11.247 -5.817 1.00 76.06 86 TYR A N 1
ATOM 651 C CA . TYR A 1 86 ? 12.898 -11.508 -6.430 1.00 76.06 86 TYR A CA 1
ATOM 652 C C . TYR A 1 86 ? 14.058 -11.501 -5.425 1.00 76.06 86 TYR A C 1
ATOM 654 O O . TYR A 1 86 ? 15.040 -12.188 -5.660 1.00 76.06 86 TYR A O 1
ATOM 662 N N . GLY A 1 87 ? 13.971 -10.738 -4.333 1.00 72.56 87 GLY A N 1
ATOM 663 C CA . GLY A 1 87 ? 14.982 -10.736 -3.274 1.00 72.56 87 GLY A CA 1
ATOM 664 C C . GLY A 1 87 ? 14.909 -11.957 -2.353 1.00 72.56 87 GLY A C 1
ATOM 665 O O . GLY A 1 87 ? 15.932 -12.370 -1.819 1.00 72.56 87 GLY A O 1
ATOM 666 N N . MET A 1 88 ? 13.719 -12.540 -2.171 1.00 68.38 88 MET A N 1
ATOM 667 C CA . MET A 1 88 ? 13.533 -13.795 -1.426 1.00 68.38 88 MET A CA 1
ATOM 668 C C . MET A 1 88 ? 13.764 -15.045 -2.278 1.00 68.38 88 MET A C 1
ATOM 670 O O . MET A 1 88 ? 14.128 -16.089 -1.743 1.00 68.38 88 MET A O 1
ATOM 674 N N . LEU A 1 89 ? 13.525 -14.966 -3.587 1.00 69.94 89 LEU A N 1
ATOM 675 C CA . LEU A 1 89 ? 13.895 -16.018 -4.522 1.00 69.94 89 LEU A CA 1
ATOM 676 C C . LEU A 1 89 ? 15.396 -15.928 -4.774 1.00 69.94 89 LEU A C 1
ATOM 678 O O . LEU A 1 89 ? 15.864 -15.048 -5.494 1.00 69.94 89 LEU A O 1
ATOM 682 N N . GLU A 1 90 ? 16.141 -16.869 -4.201 1.00 59.41 90 GLU A N 1
ATOM 683 C CA . GLU A 1 90 ? 17.509 -17.146 -4.612 1.00 59.41 90 GLU A CA 1
ATOM 684 C C . GLU A 1 90 ? 17.484 -17.383 -6.124 1.00 59.41 90 GLU A C 1
ATOM 686 O O . GLU A 1 90 ? 16.906 -18.351 -6.625 1.00 59.41 90 GLU A O 1
ATOM 691 N N . THR A 1 91 ? 17.996 -16.409 -6.876 1.00 56.56 91 THR A N 1
ATOM 692 C CA . THR A 1 91 ? 18.143 -16.560 -8.315 1.00 56.56 91 THR A CA 1
ATOM 693 C C . THR A 1 91 ? 19.281 -17.546 -8.499 1.00 56.56 91 THR A C 1
ATOM 695 O O . THR A 1 91 ? 20.443 -17.162 -8.587 1.00 56.56 91 THR A O 1
ATOM 698 N N . GLU A 1 92 ? 18.943 -18.834 -8.535 1.00 51.72 92 GLU A N 1
ATOM 699 C CA . GLU A 1 92 ? 19.736 -19.792 -9.283 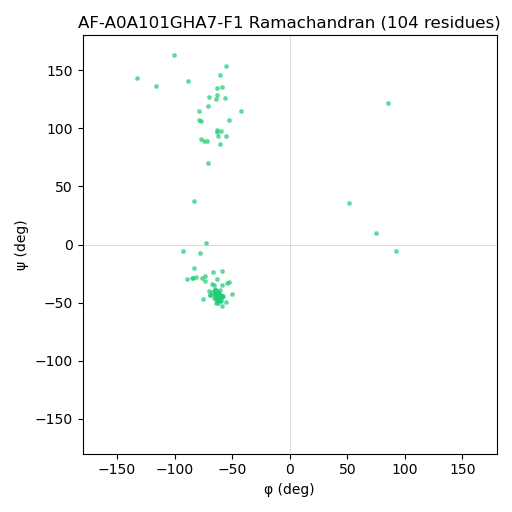1.00 51.72 92 GLU A CA 1
ATOM 700 C C . GLU A 1 92 ? 19.699 -19.275 -10.718 1.00 51.72 92 GLU A C 1
ATOM 702 O O . GLU A 1 92 ? 18.701 -19.396 -11.438 1.00 51.72 92 GLU A O 1
ATOM 707 N N . ASP A 1 93 ? 20.761 -18.559 -11.072 1.00 48.53 93 ASP A N 1
ATOM 708 C CA . ASP A 1 93 ? 21.061 -18.132 -12.419 1.00 48.53 93 ASP A CA 1
ATOM 709 C C . ASP A 1 93 ? 21.074 -19.419 -13.242 1.00 48.53 93 ASP A C 1
ATOM 711 O O . ASP A 1 93 ? 22.064 -20.155 -13.262 1.00 48.53 93 ASP A O 1
ATOM 715 N N . LYS A 1 94 ? 19.926 -19.773 -13.841 1.00 48.22 94 LYS A N 1
ATOM 716 C CA . LYS A 1 94 ? 19.854 -20.859 -14.810 1.00 48.22 94 LYS A CA 1
ATOM 717 C C . LYS A 1 94 ? 20.732 -20.407 -15.948 1.00 48.22 94 LYS A C 1
ATOM 719 O O . LYS A 1 94 ? 20.313 -19.659 -16.832 1.00 48.22 94 LYS A O 1
ATOM 724 N N . THR A 1 95 ? 21.978 -20.846 -15.834 1.00 49.19 95 THR A N 1
ATOM 725 C CA . THR A 1 95 ? 23.071 -20.626 -16.743 1.00 49.19 95 THR A CA 1
ATOM 726 C C . THR A 1 95 ? 22.484 -20.801 -18.123 1.00 49.19 95 THR A C 1
ATOM 728 O O . THR A 1 95 ? 21.956 -21.859 -18.471 1.00 49.19 95 THR A O 1
ATOM 731 N N . ARG A 1 96 ? 22.476 -19.712 -18.884 1.00 52.28 96 ARG A N 1
ATOM 732 C CA . ARG A 1 96 ? 22.048 -19.702 -20.273 1.00 52.28 96 ARG A CA 1
ATOM 733 C C . ARG A 1 96 ? 23.127 -2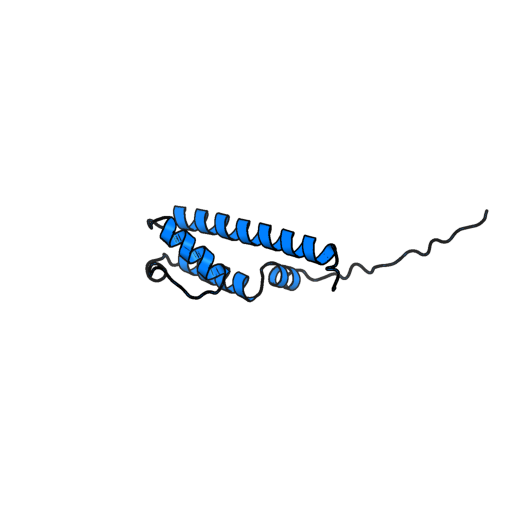0.432 -21.065 1.00 52.28 96 ARG A C 1
ATOM 735 O O . ARG A 1 96 ? 23.905 -19.806 -21.777 1.00 52.28 96 ARG A O 1
ATOM 742 N N . ILE A 1 97 ? 23.222 -21.750 -20.883 1.00 58.38 97 ILE A N 1
ATOM 743 C CA . ILE A 1 97 ? 24.090 -22.604 -21.681 1.00 58.38 97 ILE A CA 1
ATOM 744 C C . ILE A 1 97 ? 23.393 -22.717 -23.031 1.00 58.38 97 ILE A C 1
ATOM 746 O O . ILE A 1 97 ? 22.512 -23.543 -23.255 1.00 58.38 97 ILE A O 1
ATOM 750 N N . SER A 1 98 ? 23.726 -21.762 -23.894 1.00 65.25 98 SER A N 1
ATOM 751 C CA . SER A 1 98 ? 23.433 -21.813 -25.314 1.00 65.25 98 SER A CA 1
ATOM 752 C C . SER A 1 98 ? 24.199 -23.008 -25.857 1.00 65.25 98 SER A C 1
ATOM 754 O O . SER A 1 98 ? 25.406 -22.922 -26.076 1.00 65.25 98 SER A O 1
ATOM 756 N N . TYR A 1 99 ? 23.516 -24.137 -26.021 1.00 64.00 99 TYR A N 1
ATOM 757 C CA . TYR A 1 99 ? 24.061 -25.215 -26.828 1.00 64.00 99 TYR A CA 1
ATOM 758 C C . TYR A 1 99 ? 24.356 -24.639 -28.213 1.00 64.00 99 TYR A C 1
ATOM 760 O O . TYR A 1 99 ? 23.509 -23.975 -28.811 1.00 64.00 99 TYR A O 1
ATOM 768 N N . ALA A 1 100 ? 25.592 -24.813 -28.671 1.00 64.81 100 ALA A N 1
ATOM 769 C CA . ALA A 1 100 ? 25.949 -24.503 -30.040 1.00 64.81 100 ALA A CA 1
ATOM 770 C C . ALA A 1 100 ? 25.143 -25.435 -30.947 1.00 64.81 100 ALA A C 1
ATOM 772 O O . ALA A 1 100 ? 25.173 -26.653 -30.744 1.00 64.81 100 ALA A O 1
ATOM 773 N N . ASP A 1 101 ? 24.454 -24.872 -31.940 1.00 63.81 101 ASP A N 1
ATOM 774 C CA . ASP A 1 101 ? 23.946 -25.628 -33.081 1.00 63.81 101 ASP A CA 1
ATOM 775 C C . ASP A 1 101 ? 25.153 -26.242 -33.797 1.00 63.81 101 ASP A C 1
ATOM 777 O O . ASP A 1 101 ? 25.758 -25.655 -34.695 1.00 63.81 101 ASP A O 1
ATOM 781 N N . THR A 1 102 ? 25.571 -27.419 -33.336 1.00 56.62 102 THR A N 1
ATOM 782 C CA . THR A 1 102 ? 26.572 -28.217 -34.028 1.00 56.62 102 THR A CA 1
ATOM 783 C C . THR A 1 102 ? 25.831 -28.862 -35.179 1.00 56.62 102 THR A C 1
ATOM 785 O O . THR A 1 102 ? 25.210 -29.912 -35.038 1.00 56.62 102 THR A O 1
ATOM 788 N N . ASN A 1 103 ? 25.837 -28.166 -36.312 1.00 64.00 103 ASN A N 1
ATOM 789 C CA . ASN A 1 103 ? 25.464 -28.737 -37.588 1.00 64.00 103 ASN A CA 1
ATOM 790 C C . ASN A 1 103 ? 26.490 -29.842 -37.868 1.00 64.00 103 ASN A C 1
ATOM 792 O O . ASN A 1 103 ? 27.615 -29.540 -38.258 1.00 64.00 103 ASN A O 1
ATOM 796 N N . VAL A 1 104 ? 26.148 -31.090 -37.543 1.00 67.94 104 VAL A N 1
ATOM 797 C CA . VAL A 1 104 ? 26.954 -32.265 -37.878 1.00 67.94 104 VAL A CA 1
ATOM 798 C C . VAL A 1 104 ? 26.658 -32.566 -39.346 1.00 67.94 104 VAL A C 1
ATOM 800 O O . VAL A 1 104 ? 25.544 -33.007 -39.646 1.00 67.94 104 VAL A O 1
ATOM 803 N N . PRO A 1 105 ? 27.587 -32.303 -40.282 1.00 69.56 105 PRO A N 1
ATOM 804 C CA . PRO A 1 105 ? 27.461 -32.876 -41.602 1.00 69.56 105 PRO A CA 1
ATOM 805 C C . PRO A 1 105 ? 27.722 -34.378 -41.465 1.00 69.56 105 PRO A C 1
ATOM 807 O O . PRO A 1 105 ? 28.707 -34.794 -40.855 1.00 69.56 105 PRO A O 1
ATOM 810 N N . ILE A 1 106 ? 26.761 -35.143 -41.975 1.00 59.62 106 ILE A N 1
ATOM 811 C CA . ILE A 1 106 ? 26.824 -36.581 -42.255 1.00 59.62 106 ILE A CA 1
ATOM 812 C C . ILE A 1 106 ? 28.169 -37.034 -42.832 1.00 59.62 106 ILE A C 1
ATOM 814 O O . ILE A 1 106 ? 28.704 -36.328 -43.719 1.00 59.62 106 ILE A O 1
#

Secondary structure (DSSP, 8-state):
-----HHHHHHHHHHHHHHHHHHHHHHHHHHHHS-S-HHHHHHHHHHHHHT-----SGGGTS-HHHHHHHHHHHHHHHH-HHHHHHHHS-----------------

Sequence (106 aa):
GHRLPPQTVRKALTLTFLYVGTILGSAFILSLTEPFDFRGVFFEVVSALGTVGLSTGITGELSDTGKLILILLMFWGRVGIVTFVYGMLETEDKTRISYADTNVPI

pLDDT: mean 78.21, std 11.06, range [48.22, 91.69]

Solvent-accessible surface area (backbone atoms only — not comparable to full-atom values): 6406 Å² total; per-residue (Å²): 133,88,78,79,56,70,65,58,56,54,52,50,52,53,48,51,55,49,53,52,50,52,43,54,53,51,32,52,54,46,54,73,73,41,101,61,60,62,70,53,50,43,48,38,42,50,20,28,35,66,57,67,80,58,70,87,69,54,78,80,74,48,52,75,68,52,45,52,52,46,54,52,34,29,51,35,37,70,66,31,59,65,54,52,50,56,70,70,44,80,76,74,74,74,71,83,75,74,73,74,86,74,81,75,80,130

Mean predicted aligned error: 10.97 Å

Radius of gyration: 20.9 Å; Cα contacts (8 Å, |Δi|>4): 63; chains: 1; bounding box: 45×46×58 Å

Foldseek 3Di:
DDDDDVVVVVVVVVLVVVLVVLLVVLLVVQVVQDPDDSVQSSVLLVCLLCVVPDHPPCLVVDDPVNVVSSPVSNVCSVCPVVNVVVVPPPPPVPPPPPDPPPPDDD